Protein AF-A0A0F2NSB0-F1 (afdb_monomer)

pLDDT: mean 91.52, std 10.36, range [49.12, 98.5]

Sequence (156 aa):
MLDQSSDALQRWKGFDQAIDRWLDERHELIVLLSNFAASRDLSHRTPQLTDRLQAFISLLIDYISAGHFEFYQQLIEEGREYQDTGAVATGVRLLKIIDASTQQALEFESRYDQSAPLTDLAADLSELAETLASRFTAEDQMISILHDAHLARKTG

Mean predicted aligned error: 4.7 Å

Foldseek 3Di:
DVVVLVVVLVVLVVVVVVVVVLVVLVVVLVVLLVVLLPDPDQQDDDPVSLVSLVVSLVSLLVSLVCCVPPNLVVLLVLCVVVPVVVLNVLSVVLVV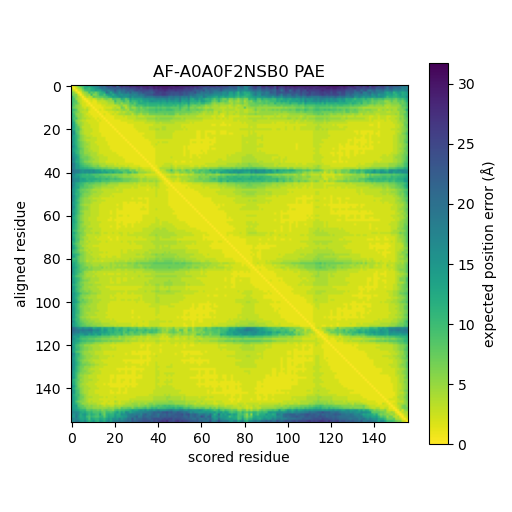LSVVLNVLSVVVSVQNDSPHGRNCVNVSSVVSVVSVVSNVVSVVSSCVSRPVVCVVVSVD

Radius of gyration: 18.47 Å; Cα contacts (8 Å, |Δi|>4): 96; chains: 1; bounding box: 50×22×49 Å

Solvent-accessible surface area (backbone atoms only — not comparable to full-atom values): 8561 Å² total; per-residue (Å²): 119,70,64,63,55,53,54,52,52,54,52,49,57,54,46,54,59,49,50,53,54,53,53,49,51,50,51,51,51,52,51,52,53,50,54,55,73,71,49,93,72,58,50,68,89,42,71,71,55,49,54,52,48,50,53,50,43,52,52,51,53,51,54,56,46,44,41,70,77,60,44,54,62,52,39,43,47,43,13,56,77,70,68,34,64,68,41,31,58,48,42,63,56,39,46,59,54,41,52,55,40,50,53,52,50,54,51,49,50,68,57,62,46,100,81,47,83,28,74,55,46,65,60,53,52,50,55,50,50,57,40,47,53,53,30,50,54,38,51,51,51,34,45,45,56,27,44,60,70,46,50,72,69,73,78,109

Nearest PDB structures (foldseek):
  6y07-assembly1_A  TM=6.161E-01  e=2.014E-01  synthetic construct
  3cax-assembly1_A-2  TM=6.367E-01  e=7.856E-01  Pyrococcus furiosus DSM 3638
  7fcs-assembly1_A  TM=4.244E-01  e=8.262E-01  Homo sapiens
  5l0d-assembly1_A  TM=4.962E-01  e=2.771E+00  Homo sapiens

Structure (mmCIF, N/CA/C/O backbone):
data_AF-A0A0F2NSB0-F1
#
_entry.id   AF-A0A0F2NSB0-F1
#
loop_
_atom_site.group_PDB
_atom_site.id
_atom_site.type_symbol
_atom_site.label_atom_id
_atom_site.label_alt_id
_atom_site.label_comp_id
_atom_site.label_asym_id
_atom_site.label_entity_id
_atom_site.label_seq_id
_atom_site.pdbx_PDB_ins_code
_atom_site.Cartn_x
_atom_site.Cartn_y
_atom_site.Cartn_z
_atom_site.occupancy
_atom_site.B_iso_or_equiv
_atom_site.auth_seq_id
_atom_site.auth_comp_id
_atom_site.auth_asym_id
_atom_site.auth_atom_id
_atom_site.pdbx_PDB_model_num
ATOM 1 N N . MET A 1 1 ? -29.720 8.634 23.211 1.00 49.44 1 MET A N 1
ATOM 2 C CA . MET A 1 1 ? -29.088 7.304 23.354 1.00 49.44 1 MET A CA 1
ATOM 3 C C . MET A 1 1 ? -29.416 6.372 22.186 1.00 49.44 1 MET A C 1
ATOM 5 O O . MET A 1 1 ? -28.536 5.621 21.812 1.00 49.44 1 MET A O 1
ATOM 9 N N . LEU A 1 2 ? -30.611 6.443 21.570 1.00 51.00 2 LEU A N 1
ATOM 10 C CA . LEU A 1 2 ? -30.911 5.693 20.333 1.00 51.00 2 LEU A CA 1
ATOM 11 C C . LEU A 1 2 ? -30.296 6.327 19.065 1.00 51.00 2 LEU A C 1
ATOM 13 O O . LEU A 1 2 ? -29.807 5.597 18.214 1.00 51.00 2 LEU A O 1
ATOM 17 N N . ASP A 1 3 ? -30.232 7.663 18.988 1.00 58.31 3 ASP A N 1
ATOM 18 C CA . ASP A 1 3 ? -29.631 8.390 17.846 1.00 58.31 3 ASP A CA 1
ATOM 19 C C . ASP A 1 3 ? -28.142 8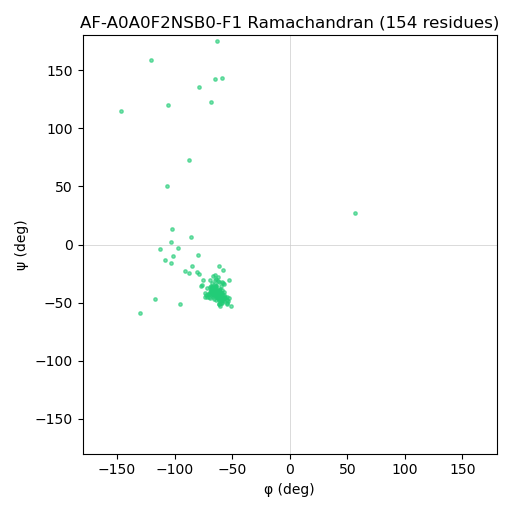.064 17.642 1.00 58.31 3 ASP A C 1
ATOM 21 O O . ASP A 1 3 ? -27.717 7.679 16.561 1.00 58.31 3 ASP A O 1
ATOM 25 N N . GLN A 1 4 ? -27.358 8.098 18.726 1.00 56.22 4 GLN A N 1
ATOM 26 C CA . GLN A 1 4 ? -25.907 7.879 18.674 1.00 56.22 4 GLN A CA 1
ATOM 27 C C . GLN A 1 4 ? -25.516 6.469 18.205 1.00 56.22 4 GLN A C 1
ATOM 29 O O . GLN A 1 4 ? -24.464 6.293 17.597 1.00 56.22 4 GLN A O 1
ATOM 34 N N . SER A 1 5 ? -26.358 5.464 18.472 1.00 62.84 5 SER A N 1
ATOM 35 C CA . SER A 1 5 ? -26.117 4.090 18.020 1.00 62.84 5 SER A CA 1
ATOM 36 C C . SER A 1 5 ? -26.420 3.919 16.529 1.00 62.84 5 SER A C 1
ATOM 38 O O . SER A 1 5 ? -25.710 3.177 15.857 1.00 62.84 5 SER A O 1
ATOM 40 N N . SER A 1 6 ? -27.426 4.627 16.003 1.00 68.81 6 SER A N 1
ATOM 41 C CA . SER A 1 6 ? -27.746 4.638 14.570 1.00 68.81 6 SER A CA 1
ATOM 42 C C . SER A 1 6 ? -26.677 5.378 13.760 1.00 68.81 6 SER A C 1
ATOM 44 O O . SER A 1 6 ? -26.244 4.886 12.718 1.00 68.81 6 SER A O 1
ATOM 46 N N . ASP A 1 7 ? -26.201 6.518 14.269 1.00 77.00 7 ASP A N 1
ATOM 47 C CA . ASP A 1 7 ? -25.165 7.326 13.617 1.00 77.00 7 ASP A CA 1
ATOM 48 C C . ASP A 1 7 ? -23.824 6.586 13.535 1.00 77.00 7 ASP A C 1
ATOM 50 O O . ASP A 1 7 ? -23.183 6.569 12.482 1.00 77.00 7 ASP A O 1
ATOM 54 N N . ALA A 1 8 ? -23.414 5.915 14.618 1.00 74.00 8 ALA A N 1
ATOM 55 C CA . ALA A 1 8 ? -22.192 5.111 14.636 1.00 74.00 8 ALA A CA 1
ATOM 56 C C . ALA A 1 8 ? -22.263 3.938 13.644 1.00 74.00 8 ALA A C 1
ATOM 58 O O . ALA A 1 8 ? -21.306 3.681 12.916 1.00 74.00 8 ALA A O 1
ATOM 59 N N . LEU A 1 9 ? -23.412 3.261 13.556 1.00 75.56 9 LEU A N 1
ATOM 60 C CA . LEU A 1 9 ? -23.607 2.140 12.636 1.00 75.56 9 LEU A CA 1
ATOM 61 C C . LEU A 1 9 ? -23.556 2.586 11.168 1.00 75.56 9 LEU A C 1
ATOM 63 O O . LEU A 1 9 ? -22.944 1.923 10.331 1.00 75.56 9 LEU A O 1
ATOM 67 N N . GLN A 1 10 ? -24.170 3.728 10.850 1.00 81.81 10 GLN A N 1
ATOM 68 C CA . GLN A 1 10 ? -24.130 4.296 9.506 1.00 81.81 10 GLN A CA 1
ATOM 69 C C . GLN A 1 10 ? -22.725 4.789 9.138 1.00 81.81 10 GLN A C 1
ATOM 71 O O . GLN A 1 10 ? -22.294 4.581 8.002 1.00 81.81 10 GLN A O 1
ATOM 76 N N . ARG A 1 11 ? -21.997 5.383 10.094 1.00 85.38 11 ARG A N 1
ATOM 77 C CA . ARG A 1 11 ? -20.591 5.769 9.922 1.00 85.38 11 ARG A CA 1
ATOM 78 C C . ARG A 1 11 ? -19.725 4.556 9.596 1.00 85.38 11 ARG A C 1
ATOM 80 O O . ARG A 1 11 ? -19.009 4.591 8.601 1.00 85.38 11 ARG A O 1
ATOM 87 N N . TRP A 1 12 ? -19.833 3.481 10.377 1.00 85.38 12 TRP A N 1
ATOM 88 C CA . TRP A 1 12 ? -19.044 2.271 10.149 1.00 85.38 12 TRP A CA 1
ATOM 89 C C . TRP A 1 12 ? -19.402 1.581 8.839 1.00 85.38 12 TRP A C 1
ATOM 91 O O . TRP A 1 12 ? -18.506 1.261 8.080 1.00 85.38 12 TRP A O 1
ATOM 101 N N . LYS A 1 13 ? -20.685 1.497 8.477 1.00 84.31 13 LYS A N 1
ATOM 102 C CA . LYS A 1 13 ? -21.085 0.974 7.162 1.00 84.31 13 LYS A CA 1
ATOM 103 C C . LYS A 1 13 ? -20.503 1.777 5.987 1.00 84.31 13 LYS A C 1
ATOM 105 O O . LYS A 1 13 ? -20.226 1.214 4.930 1.00 84.31 13 LYS A O 1
ATOM 110 N N . GLY A 1 14 ? -20.378 3.098 6.135 1.00 87.31 14 GLY A N 1
ATOM 111 C CA . GLY A 1 14 ? -19.701 3.943 5.148 1.00 87.31 14 GLY A CA 1
ATOM 112 C C . GLY A 1 14 ? -18.195 3.680 5.094 1.00 87.31 14 GLY A C 1
ATOM 113 O O . GLY A 1 14 ? -17.611 3.704 4.014 1.00 87.31 14 GLY A O 1
ATOM 114 N N . PHE A 1 15 ? -17.592 3.385 6.246 1.00 91.94 15 PHE A N 1
ATOM 115 C CA . PHE A 1 15 ? -16.186 3.020 6.359 1.00 91.94 15 PHE A CA 1
ATOM 116 C C . PHE A 1 15 ? -15.881 1.652 5.733 1.00 91.94 15 PHE A C 1
ATOM 118 O O . PHE A 1 15 ? -14.902 1.558 5.002 1.00 91.94 15 PHE A O 1
ATOM 125 N N . ASP A 1 16 ? -16.753 0.647 5.891 1.00 90.19 16 ASP A N 1
ATOM 126 C CA . ASP A 1 16 ? -16.626 -0.661 5.223 1.00 90.19 16 ASP A CA 1
ATOM 127 C C . ASP A 1 16 ? -16.483 -0.479 3.695 1.00 90.19 16 ASP A C 1
ATOM 129 O O . ASP A 1 16 ? -15.546 -0.971 3.074 1.00 90.19 16 ASP A O 1
ATOM 133 N N . GLN A 1 17 ? -17.358 0.336 3.090 1.00 91.81 17 GLN A N 1
ATOM 134 C CA . GLN A 1 17 ? -17.314 0.637 1.649 1.00 91.81 17 GLN A CA 1
ATOM 135 C C . GLN A 1 17 ? -16.071 1.438 1.235 1.00 91.81 17 GLN A C 1
ATOM 137 O O . GLN A 1 17 ? -15.662 1.409 0.072 1.00 91.81 17 GLN A O 1
ATOM 142 N N . ALA A 1 18 ? -15.501 2.228 2.146 1.00 94.94 18 ALA A N 1
ATOM 143 C CA . ALA A 1 18 ? -14.249 2.929 1.895 1.00 94.94 18 ALA A CA 1
ATOM 144 C C . ALA A 1 18 ? -13.063 1.952 1.924 1.00 94.94 18 ALA A C 1
ATOM 146 O O . ALA A 1 18 ? -12.224 2.023 1.029 1.00 94.94 18 ALA A O 1
ATOM 147 N N . ILE A 1 19 ? -13.041 1.009 2.875 1.00 95.56 19 ILE A N 1
ATOM 148 C CA . ILE A 1 19 ? -12.039 -0.063 2.938 1.00 95.56 19 ILE A CA 1
ATOM 149 C C . ILE A 1 19 ? -12.086 -0.907 1.665 1.00 95.56 19 ILE A C 1
ATOM 151 O O . ILE A 1 19 ? -11.038 -1.122 1.065 1.00 95.56 19 ILE A O 1
ATOM 155 N N . ASP A 1 20 ? -13.271 -1.322 1.208 1.00 95.94 20 ASP A N 1
ATOM 156 C CA . ASP A 1 20 ? -13.409 -2.120 -0.019 1.00 95.94 20 ASP A CA 1
ATOM 157 C C . ASP A 1 20 ? -12.747 -1.429 -1.224 1.00 95.94 20 ASP A C 1
ATOM 159 O O . ASP A 1 20 ? -11.935 -2.030 -1.925 1.00 95.94 20 ASP A O 1
ATOM 163 N N . ARG A 1 21 ? -13.013 -0.129 -1.418 1.00 95.69 21 ARG A N 1
ATOM 164 C CA . ARG A 1 21 ? -12.402 0.657 -2.506 1.00 95.69 21 ARG A CA 1
ATOM 165 C C . ARG A 1 21 ? -10.888 0.796 -2.359 1.00 95.69 21 ARG A C 1
ATOM 167 O O . ARG A 1 21 ? -10.171 0.753 -3.352 1.00 95.69 21 ARG A O 1
ATOM 174 N N . TRP A 1 22 ? -10.394 0.944 -1.136 1.00 97.88 22 TRP A N 1
ATOM 175 C CA . TRP A 1 22 ? -8.957 1.009 -0.877 1.00 97.88 22 TRP A CA 1
ATOM 176 C C . TRP A 1 22 ? -8.260 -0.332 -1.155 1.00 97.88 22 TRP A C 1
ATOM 178 O O . TRP A 1 22 ? -7.157 -0.370 -1.702 1.00 97.88 22 TRP A O 1
ATOM 188 N N . LEU A 1 23 ? -8.920 -1.454 -0.856 1.00 97.75 23 LEU A N 1
ATOM 189 C CA . LEU A 1 23 ? -8.432 -2.788 -1.211 1.00 97.75 23 LEU A CA 1
ATOM 190 C C . LEU A 1 23 ? -8.485 -3.046 -2.727 1.00 97.75 23 LEU A C 1
ATOM 192 O O . LEU A 1 23 ? -7.617 -3.754 -3.246 1.00 97.75 23 LEU A O 1
ATOM 196 N N . ASP A 1 24 ? -9.429 -2.442 -3.450 1.00 97.81 24 ASP A N 1
ATOM 197 C CA . ASP A 1 24 ? -9.440 -2.463 -4.918 1.00 97.81 24 ASP A CA 1
ATOM 198 C C . ASP A 1 24 ? -8.215 -1.734 -5.505 1.00 97.81 24 ASP A C 1
ATOM 200 O O . ASP A 1 24 ? -7.549 -2.275 -6.392 1.00 97.81 24 ASP A O 1
ATOM 204 N N . GLU A 1 25 ? -7.842 -0.563 -4.972 1.00 97.56 25 GLU A N 1
ATOM 205 C CA . GLU A 1 25 ? -6.611 0.149 -5.367 1.00 97.56 25 GLU A CA 1
ATOM 206 C C . GLU A 1 25 ? -5.351 -0.686 -5.084 1.00 97.56 25 GLU A C 1
ATOM 208 O O . GLU A 1 25 ? -4.447 -0.776 -5.923 1.00 97.56 25 GLU A O 1
ATOM 213 N N . ARG A 1 26 ? -5.303 -1.377 -3.934 1.00 98.44 26 ARG A N 1
ATOM 214 C CA . ARG A 1 26 ? -4.227 -2.335 -3.627 1.00 98.44 26 ARG A CA 1
ATOM 215 C C . ARG A 1 26 ? -4.131 -3.421 -4.692 1.00 98.44 26 ARG A C 1
ATOM 217 O O . ARG A 1 26 ? -3.034 -3.778 -5.129 1.00 98.44 26 ARG A O 1
ATOM 224 N N . HIS A 1 27 ? -5.265 -3.991 -5.083 1.00 98.25 27 HIS A N 1
ATOM 225 C CA . HIS A 1 27 ? -5.293 -5.038 -6.093 1.00 98.25 27 HIS A CA 1
ATOM 226 C C . HIS A 1 27 ? -4.772 -4.518 -7.439 1.00 98.25 27 HIS A C 1
ATOM 228 O O . HIS A 1 27 ? -3.961 -5.193 -8.077 1.00 98.25 27 HIS A O 1
ATOM 234 N N . GLU A 1 28 ? -5.146 -3.303 -7.836 1.00 98.12 28 GLU A N 1
ATOM 235 C CA . GLU A 1 28 ? -4.619 -2.671 -9.045 1.00 98.12 28 GLU A CA 1
ATOM 236 C C . GLU A 1 28 ? -3.092 -2.471 -8.976 1.00 98.12 28 GLU A C 1
ATOM 238 O O . GLU A 1 28 ? -2.386 -2.817 -9.931 1.00 98.12 28 GLU A O 1
ATOM 243 N N . LEU A 1 29 ? -2.544 -2.047 -7.828 1.00 98.00 29 LEU A N 1
ATOM 244 C CA . LEU A 1 29 ? -1.091 -1.974 -7.615 1.00 98.00 29 LEU A CA 1
ATOM 245 C C . LEU A 1 29 ? -0.395 -3.322 -7.808 1.00 98.00 29 LEU A C 1
ATOM 247 O O . LEU A 1 29 ? 0.632 -3.402 -8.488 1.00 98.00 29 LEU A O 1
ATOM 251 N N . ILE A 1 30 ? -0.953 -4.392 -7.240 1.00 98.25 30 ILE A N 1
ATOM 252 C CA . ILE A 1 30 ? -0.408 -5.751 -7.365 1.00 98.25 30 ILE A CA 1
ATOM 253 C C . ILE A 1 30 ? -0.408 -6.198 -8.832 1.00 98.25 30 ILE A C 1
ATOM 255 O O . ILE A 1 30 ? 0.569 -6.793 -9.304 1.00 98.25 30 ILE A O 1
ATOM 259 N N . VAL A 1 31 ? -1.473 -5.894 -9.577 1.00 97.88 31 VAL A N 1
ATOM 260 C CA . VAL A 1 31 ? -1.564 -6.194 -11.012 1.00 97.88 31 VAL A CA 1
ATOM 261 C C . VAL A 1 31 ? -0.489 -5.438 -11.794 1.00 97.88 31 VAL A C 1
ATOM 263 O O . VAL A 1 31 ? 0.199 -6.038 -12.625 1.00 97.88 31 VAL A O 1
ATOM 266 N N . LEU A 1 32 ? -0.286 -4.147 -11.524 1.00 97.06 32 LEU A N 1
ATOM 267 C CA . LEU A 1 32 ? 0.752 -3.352 -12.185 1.00 97.06 32 LEU A CA 1
ATOM 268 C C . LEU A 1 32 ? 2.162 -3.875 -11.881 1.00 97.06 32 LEU A C 1
ATOM 270 O O . LEU A 1 32 ? 2.941 -4.067 -12.818 1.00 97.06 32 LEU A O 1
ATOM 274 N N . LEU A 1 33 ? 2.469 -4.189 -10.619 1.00 96.88 33 LEU A N 1
ATOM 275 C CA . LEU A 1 33 ? 3.739 -4.811 -10.218 1.00 96.88 33 LEU A CA 1
ATOM 276 C C . LEU A 1 33 ? 3.973 -6.138 -10.946 1.00 96.88 33 LEU A C 1
ATOM 278 O O . LEU A 1 33 ? 5.044 -6.361 -11.512 1.00 96.88 33 LEU A O 1
ATOM 282 N N . SER A 1 34 ? 2.948 -6.987 -11.014 1.00 96.06 34 SER A N 1
ATOM 283 C CA . SER A 1 34 ? 3.008 -8.266 -11.730 1.00 96.06 34 SER A CA 1
ATOM 284 C C . SER A 1 34 ? 3.285 -8.068 -13.226 1.00 96.06 34 SER A C 1
ATOM 286 O O . SER A 1 34 ? 4.083 -8.791 -13.825 1.00 96.06 34 SER A O 1
ATOM 288 N N . ASN A 1 35 ? 2.685 -7.043 -13.834 1.00 95.69 35 ASN A N 1
ATOM 289 C CA . ASN A 1 35 ? 2.921 -6.692 -15.233 1.00 95.69 35 ASN A CA 1
ATOM 290 C C . ASN A 1 35 ? 4.345 -6.171 -15.484 1.00 95.69 35 ASN A C 1
ATOM 292 O O . ASN A 1 35 ? 4.894 -6.394 -16.569 1.00 95.69 35 ASN A O 1
ATOM 296 N N . PHE A 1 36 ? 4.956 -5.469 -14.526 1.00 96.12 36 PHE A N 1
ATOM 297 C CA . PHE A 1 36 ? 6.370 -5.101 -14.617 1.00 96.12 36 PHE A CA 1
ATOM 298 C C . PHE A 1 36 ? 7.278 -6.319 -14.469 1.00 96.12 36 PHE A C 1
ATOM 300 O O . PHE A 1 36 ? 8.159 -6.502 -15.304 1.00 96.12 36 PHE A O 1
ATOM 307 N N . ALA A 1 37 ? 7.018 -7.194 -13.497 1.00 93.50 37 ALA A N 1
ATOM 308 C CA . ALA A 1 37 ? 7.789 -8.422 -13.297 1.00 93.50 37 ALA A CA 1
ATOM 309 C C . ALA A 1 37 ? 7.763 -9.352 -14.528 1.00 93.50 37 ALA A C 1
ATOM 311 O O . ALA A 1 37 ? 8.743 -10.031 -14.823 1.00 93.50 37 ALA A O 1
ATOM 312 N N . ALA A 1 38 ? 6.661 -9.356 -15.285 1.00 93.69 38 ALA A N 1
ATOM 313 C CA . ALA A 1 38 ? 6.532 -10.113 -16.531 1.00 93.69 38 ALA A CA 1
ATOM 314 C C . ALA A 1 38 ? 7.198 -9.444 -17.755 1.00 93.69 38 ALA A C 1
ATOM 316 O O . ALA A 1 38 ? 7.276 -10.051 -18.830 1.00 93.69 38 ALA A O 1
ATOM 317 N N . SER A 1 39 ? 7.648 -8.192 -17.638 1.00 92.06 39 SER A N 1
ATOM 318 C CA . SER A 1 39 ? 8.240 -7.442 -18.749 1.00 92.06 39 SER A CA 1
ATOM 319 C C . SER A 1 39 ? 9.690 -7.871 -18.995 1.00 92.06 39 SER A C 1
ATOM 321 O O . SER A 1 39 ? 10.476 -8.031 -18.070 1.00 92.06 39 SER A O 1
ATOM 323 N N . ARG A 1 40 ? 10.060 -8.060 -20.269 1.00 81.44 40 ARG A N 1
ATOM 324 C CA . ARG A 1 40 ? 11.387 -8.585 -20.654 1.00 81.44 40 ARG A CA 1
ATOM 325 C C . ARG A 1 40 ? 12.514 -7.558 -20.599 1.00 81.44 40 ARG A C 1
ATOM 327 O O . ARG A 1 40 ? 13.670 -7.948 -20.489 1.00 81.44 40 ARG A O 1
ATOM 334 N N . ASP A 1 41 ? 12.178 -6.283 -20.739 1.00 87.00 41 ASP A N 1
ATOM 335 C CA . ASP A 1 41 ? 13.138 -5.189 -20.755 1.00 87.00 41 ASP A CA 1
ATOM 336 C C . ASP A 1 41 ? 12.508 -3.950 -20.120 1.00 87.00 41 ASP A C 1
ATOM 338 O O . ASP A 1 41 ? 11.521 -3.408 -20.622 1.00 87.00 41 ASP A O 1
ATOM 342 N N . LEU A 1 42 ? 13.073 -3.550 -18.985 1.00 92.12 42 LEU A N 1
ATOM 343 C CA . LEU A 1 42 ? 12.727 -2.334 -18.253 1.00 92.12 42 LEU A CA 1
ATOM 344 C C . LEU A 1 42 ? 13.873 -1.315 -18.273 1.00 92.12 42 LEU A C 1
ATOM 346 O O . LEU A 1 42 ? 13.717 -0.209 -17.773 1.00 92.12 42 LEU A O 1
ATOM 350 N N . SER A 1 43 ? 15.015 -1.682 -18.858 1.00 88.50 43 SER A N 1
ATOM 351 C CA . SER A 1 43 ? 16.252 -0.902 -18.813 1.00 88.50 43 SER A CA 1
ATOM 352 C C . SER A 1 43 ? 16.271 0.240 -19.830 1.00 88.50 43 SER A C 1
ATOM 354 O O . SER A 1 43 ? 16.955 1.250 -19.642 1.00 88.50 43 SER A O 1
ATOM 356 N N . HIS A 1 44 ? 15.476 0.109 -20.895 1.00 87.31 44 HIS A N 1
ATOM 357 C CA . HIS A 1 44 ? 15.375 1.086 -21.966 1.00 87.31 44 HIS A CA 1
ATOM 358 C C . HIS A 1 44 ? 14.068 1.877 -21.893 1.00 87.31 44 HIS A C 1
ATOM 360 O O . HIS A 1 44 ? 12.966 1.338 -22.008 1.00 87.31 44 HIS A O 1
ATOM 366 N N . ARG A 1 45 ? 14.197 3.200 -21.756 1.00 87.81 45 ARG A N 1
ATOM 367 C CA . ARG A 1 45 ? 13.050 4.105 -21.704 1.00 87.81 45 ARG A CA 1
ATOM 368 C C . ARG A 1 45 ? 12.338 4.156 -23.055 1.00 87.81 45 ARG A C 1
ATOM 370 O O . ARG A 1 45 ? 12.913 4.537 -24.071 1.00 87.81 45 ARG A O 1
ATOM 377 N N . THR A 1 46 ? 11.052 3.829 -23.032 1.00 91.38 46 THR A N 1
ATOM 378 C CA . THR A 1 46 ? 10.103 4.056 -24.127 1.00 91.38 46 THR A CA 1
ATOM 379 C C . THR A 1 46 ? 8.969 4.951 -23.622 1.00 91.38 46 THR A C 1
ATOM 381 O O . THR A 1 46 ? 8.755 5.012 -22.404 1.00 91.38 46 THR A O 1
ATOM 384 N N . PRO A 1 47 ? 8.225 5.643 -24.504 1.00 90.75 47 PRO A N 1
ATOM 385 C CA . PRO A 1 47 ? 7.034 6.384 -24.092 1.00 90.75 47 PRO A CA 1
ATOM 386 C C . PRO A 1 47 ? 6.042 5.492 -23.335 1.00 90.75 47 PRO A C 1
ATOM 388 O O . PRO A 1 47 ? 5.629 5.833 -22.236 1.00 90.75 47 PRO A O 1
ATOM 391 N N . GLN A 1 48 ? 5.783 4.277 -23.835 1.00 92.06 48 GLN A N 1
ATOM 392 C CA . GLN A 1 48 ? 4.854 3.339 -23.199 1.00 92.06 48 GLN A CA 1
ATOM 393 C C . GLN A 1 48 ? 5.314 2.895 -21.805 1.00 92.06 48 GLN A C 1
ATOM 395 O O . GLN A 1 48 ? 4.493 2.766 -20.900 1.00 92.06 48 GLN A O 1
ATOM 400 N N . LEU A 1 49 ? 6.614 2.632 -21.621 1.00 93.06 49 LEU A N 1
ATOM 401 C CA . LEU A 1 49 ? 7.154 2.278 -20.307 1.00 93.06 49 LEU A CA 1
ATOM 402 C C . LEU A 1 49 ? 7.101 3.470 -19.347 1.00 93.06 49 LEU A C 1
ATOM 404 O O . LEU A 1 49 ? 6.770 3.288 -18.181 1.00 93.06 49 LEU A O 1
ATOM 408 N N . THR A 1 50 ? 7.387 4.675 -19.845 1.00 92.62 50 THR A N 1
ATOM 409 C CA . THR A 1 50 ? 7.306 5.907 -19.051 1.00 92.62 50 THR A CA 1
ATOM 410 C C . THR A 1 50 ? 5.884 6.129 -18.556 1.00 92.62 50 THR A C 1
ATOM 412 O O . THR A 1 50 ? 5.692 6.264 -17.354 1.00 92.62 50 THR A O 1
ATOM 415 N N . ASP A 1 51 ? 4.890 6.072 -19.442 1.00 93.12 51 ASP A N 1
ATOM 416 C CA . ASP A 1 51 ? 3.485 6.281 -19.081 1.00 93.12 51 ASP A CA 1
ATOM 417 C C . ASP A 1 51 ? 3.006 5.243 -18.058 1.00 93.12 51 ASP A C 1
ATOM 419 O O . ASP A 1 51 ? 2.380 5.590 -17.059 1.00 93.12 51 ASP A O 1
ATOM 423 N N . ARG A 1 52 ? 3.359 3.965 -18.258 1.00 94.75 52 ARG A N 1
ATOM 424 C CA . ARG A 1 52 ? 3.030 2.889 -17.309 1.00 94.75 52 ARG A CA 1
ATOM 425 C C . ARG A 1 52 ? 3.688 3.091 -15.948 1.00 94.75 52 ARG A C 1
ATOM 427 O O . ARG A 1 52 ? 3.046 2.844 -14.932 1.00 94.75 52 ARG A O 1
ATOM 434 N N . LEU A 1 53 ? 4.956 3.501 -15.924 1.00 96.44 53 LEU A N 1
ATOM 435 C CA . LEU A 1 53 ? 5.691 3.748 -14.686 1.00 96.44 53 LEU A CA 1
ATOM 436 C C . LEU A 1 53 ? 5.104 4.935 -13.923 1.00 96.44 53 LEU A C 1
ATOM 438 O O . LEU A 1 53 ? 4.905 4.829 -12.720 1.00 96.44 53 LEU A O 1
ATOM 442 N N . GLN A 1 54 ? 4.769 6.027 -14.612 1.00 95.69 54 GLN A N 1
ATOM 443 C CA . GLN A 1 54 ? 4.142 7.186 -13.974 1.00 95.69 54 GLN A CA 1
ATOM 444 C C . GLN A 1 54 ? 2.746 6.851 -13.441 1.00 95.69 54 GLN A C 1
ATOM 446 O O . GLN A 1 54 ? 2.446 7.202 -12.308 1.00 95.69 54 GLN A O 1
ATOM 451 N N . ALA A 1 55 ? 1.929 6.107 -14.194 1.00 96.19 55 ALA A N 1
ATOM 452 C CA . ALA A 1 55 ? 0.623 5.652 -13.712 1.00 96.19 55 ALA A CA 1
ATOM 453 C C . ALA A 1 55 ? 0.741 4.780 -12.450 1.00 96.19 55 ALA A C 1
ATOM 455 O O . ALA A 1 55 ? -0.018 4.959 -11.502 1.00 96.19 55 ALA A O 1
ATOM 456 N N . PHE A 1 56 ? 1.724 3.875 -12.417 1.00 97.94 56 PHE A N 1
ATOM 457 C CA . PHE A 1 56 ? 2.016 3.072 -11.231 1.00 97.94 56 PHE A CA 1
ATOM 458 C C . PHE A 1 56 ? 2.449 3.926 -10.036 1.00 97.94 56 PHE A C 1
ATOM 460 O O . PHE A 1 56 ? 1.935 3.724 -8.942 1.00 97.94 56 PHE A O 1
ATOM 467 N N . ILE A 1 57 ? 3.360 4.882 -10.239 1.00 97.75 57 ILE A N 1
ATOM 468 C CA . ILE A 1 57 ? 3.825 5.781 -9.176 1.00 97.75 57 ILE A CA 1
ATOM 469 C C . ILE A 1 57 ? 2.662 6.616 -8.634 1.00 97.75 57 ILE A C 1
ATOM 471 O O . ILE A 1 57 ? 2.499 6.693 -7.423 1.00 97.75 57 ILE A O 1
ATOM 475 N N . SER A 1 58 ? 1.817 7.185 -9.498 1.00 97.56 58 SER A N 1
ATOM 476 C CA . SER A 1 58 ? 0.641 7.944 -9.057 1.00 97.56 58 SER A CA 1
ATOM 477 C C . SER A 1 58 ? -0.295 7.091 -8.203 1.00 97.56 58 SER A C 1
ATOM 479 O O . SER A 1 58 ? -0.594 7.474 -7.076 1.00 97.56 58 SER A O 1
ATOM 481 N N . LEU A 1 59 ? -0.662 5.895 -8.677 1.00 98.38 59 LEU A N 1
ATOM 482 C CA . LEU A 1 59 ? -1.514 4.984 -7.909 1.00 98.38 59 LEU A CA 1
ATOM 483 C C . LEU A 1 59 ? -0.866 4.570 -6.579 1.00 98.38 59 LEU A C 1
ATOM 485 O O . LEU A 1 59 ? -1.548 4.456 -5.566 1.00 98.38 59 LEU A O 1
ATOM 489 N N . LEU A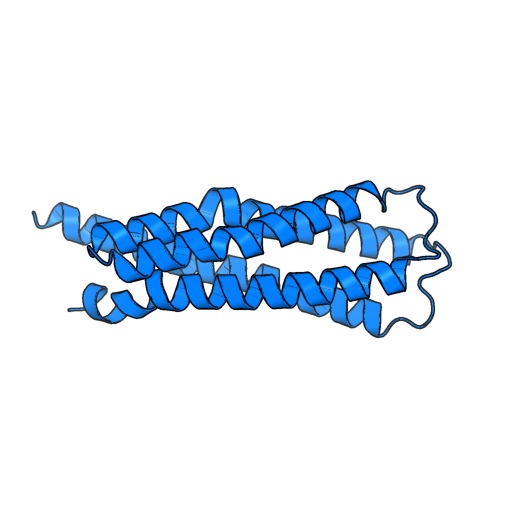 1 60 ? 0.452 4.353 -6.564 1.00 98.50 60 LEU A N 1
ATOM 490 C CA . LEU A 1 60 ? 1.190 3.992 -5.355 1.00 98.50 60 LEU A CA 1
ATOM 491 C C . LEU A 1 60 ? 1.086 5.102 -4.311 1.00 98.50 60 LEU A C 1
ATOM 493 O O . LEU A 1 60 ? 0.801 4.829 -3.147 1.00 98.50 60 LEU A O 1
ATOM 497 N N . ILE A 1 61 ? 1.308 6.347 -4.721 1.00 98.06 61 ILE A N 1
ATOM 498 C CA . ILE A 1 61 ? 1.246 7.499 -3.825 1.00 98.06 61 ILE A CA 1
ATOM 499 C C . ILE A 1 61 ? -0.182 7.736 -3.335 1.00 98.06 61 ILE A C 1
ATOM 501 O O . ILE A 1 61 ? -0.362 7.965 -2.136 1.00 98.06 61 ILE A O 1
ATOM 505 N N . ASP A 1 62 ? -1.183 7.609 -4.205 1.00 98.06 62 ASP A N 1
ATOM 506 C CA . ASP A 1 62 ? -2.596 7.733 -3.835 1.00 98.06 62 ASP A CA 1
ATOM 507 C C . ASP A 1 62 ? -2.981 6.676 -2.789 1.00 98.06 62 ASP A C 1
ATOM 509 O O . ASP A 1 62 ? -3.406 7.021 -1.681 1.00 98.06 62 ASP A O 1
ATOM 513 N N . TYR A 1 63 ? -2.700 5.401 -3.074 1.00 98.44 63 TYR A N 1
ATOM 514 C CA . TYR A 1 63 ? -2.964 4.277 -2.176 1.00 98.44 63 TYR A CA 1
ATOM 515 C C . TYR A 1 63 ? -2.307 4.452 -0.802 1.00 98.44 63 TYR A C 1
ATOM 517 O O . TYR A 1 63 ? -2.918 4.222 0.251 1.00 98.44 63 TYR A O 1
ATOM 525 N N . ILE A 1 64 ? -1.029 4.850 -0.794 1.00 97.88 64 ILE A N 1
ATOM 526 C CA . ILE A 1 64 ? -0.266 4.996 0.442 1.00 97.88 64 ILE A CA 1
ATOM 527 C C . ILE A 1 64 ? -0.783 6.167 1.273 1.00 97.88 64 ILE A C 1
ATOM 529 O O . ILE A 1 64 ? -0.884 6.042 2.500 1.00 97.88 64 ILE A O 1
ATOM 533 N N . SER A 1 65 ? -1.109 7.274 0.608 1.00 97.12 65 SER A N 1
ATOM 534 C CA . SER A 1 65 ? -1.641 8.484 1.230 1.00 97.12 65 SER A CA 1
ATOM 535 C C . SER A 1 65 ? -3.013 8.230 1.844 1.00 97.12 65 SER A C 1
ATOM 537 O O . SER A 1 65 ? -3.245 8.632 2.986 1.00 97.12 65 SER A O 1
ATOM 539 N N . ALA A 1 66 ? -3.890 7.505 1.143 1.00 97.25 66 ALA A N 1
ATOM 540 C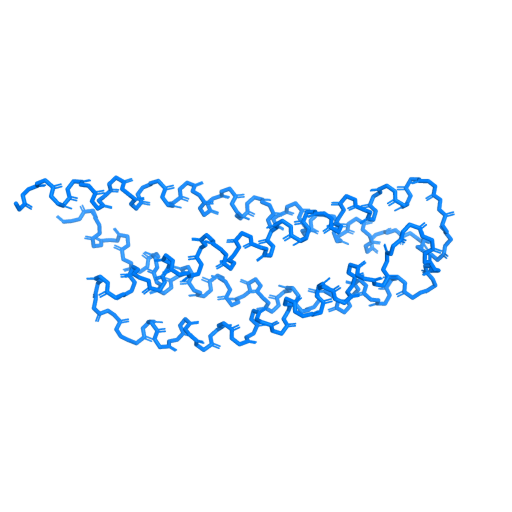 CA . ALA A 1 66 ? -5.210 7.137 1.645 1.00 97.25 66 ALA A CA 1
ATOM 541 C C . ALA A 1 66 ? -5.110 6.372 2.975 1.00 97.25 66 ALA A C 1
ATOM 543 O O . ALA A 1 66 ? -5.791 6.711 3.945 1.00 97.25 66 ALA A O 1
ATOM 544 N N . GLY A 1 67 ? -4.171 5.424 3.086 1.00 96.56 67 GLY A N 1
ATOM 545 C CA . GLY A 1 67 ? -3.892 4.723 4.344 1.00 96.56 67 GLY A CA 1
ATOM 546 C C . GLY A 1 67 ? -3.663 5.678 5.525 1.00 96.56 67 GLY A C 1
ATOM 547 O O . GLY A 1 67 ? -4.336 5.580 6.554 1.00 96.56 67 GLY A O 1
ATOM 548 N N . HIS A 1 68 ? -2.747 6.639 5.361 1.00 95.25 68 HIS A N 1
ATOM 549 C CA . HIS A 1 68 ? -2.348 7.581 6.418 1.00 95.25 68 HIS A CA 1
ATOM 550 C C . HIS A 1 68 ? -3.411 8.616 6.765 1.00 95.25 68 HIS A C 1
ATOM 552 O O . HIS A 1 68 ? -3.614 8.915 7.944 1.00 95.25 68 HIS A O 1
ATOM 558 N N . PHE A 1 69 ? -4.068 9.180 5.754 1.00 94.06 69 PHE A N 1
ATOM 559 C CA . PHE A 1 69 ? -4.978 10.307 5.943 1.00 94.06 69 PHE A CA 1
ATOM 560 C C . PHE A 1 69 ? -6.428 9.889 6.183 1.00 94.06 69 PHE A C 1
ATOM 562 O O . PHE A 1 69 ? -7.172 10.654 6.797 1.00 94.06 69 PHE A O 1
ATOM 569 N N . GLU A 1 70 ? -6.827 8.692 5.753 1.00 93.94 70 GLU A N 1
ATOM 570 C CA . GLU A 1 70 ? -8.219 8.243 5.815 1.00 93.94 70 GLU A CA 1
ATOM 571 C C . GLU A 1 70 ? -8.413 7.021 6.720 1.00 93.94 70 GLU A C 1
ATOM 573 O O . GLU A 1 70 ? -9.309 7.039 7.568 1.00 93.94 70 GLU A O 1
ATOM 578 N N . PHE A 1 71 ? -7.577 5.984 6.605 1.00 96.31 71 PHE A N 1
ATOM 579 C CA . PHE A 1 71 ? -7.895 4.670 7.182 1.00 96.31 71 PHE A CA 1
ATOM 580 C C . PHE A 1 71 ? -7.300 4.410 8.566 1.00 96.31 71 PHE A C 1
ATOM 582 O O . PHE A 1 71 ? -8.029 4.023 9.482 1.00 96.31 71 PHE A O 1
ATOM 589 N N . TYR A 1 72 ? -5.996 4.616 8.775 1.00 97.06 72 TYR A N 1
ATOM 590 C CA . TYR A 1 72 ? -5.340 4.134 10.000 1.00 97.06 72 TYR A CA 1
ATOM 591 C C . TYR A 1 72 ? -5.866 4.785 11.277 1.00 97.06 72 TYR A C 1
ATOM 593 O O . TYR A 1 72 ? -6.040 4.102 12.288 1.00 97.06 72 TYR A O 1
ATOM 601 N N . GLN A 1 73 ? -6.138 6.092 11.245 1.00 94.00 73 GLN A N 1
ATOM 602 C CA . GLN A 1 73 ? -6.720 6.786 12.397 1.00 94.00 73 GLN A CA 1
ATOM 603 C C . GLN A 1 73 ? -8.130 6.281 12.699 1.00 94.00 73 GLN A C 1
ATOM 605 O O . GLN A 1 73 ? -8.447 6.066 13.865 1.00 94.00 73 GLN A O 1
ATOM 610 N N . GLN A 1 74 ? -8.950 6.037 11.674 1.00 94.56 74 GL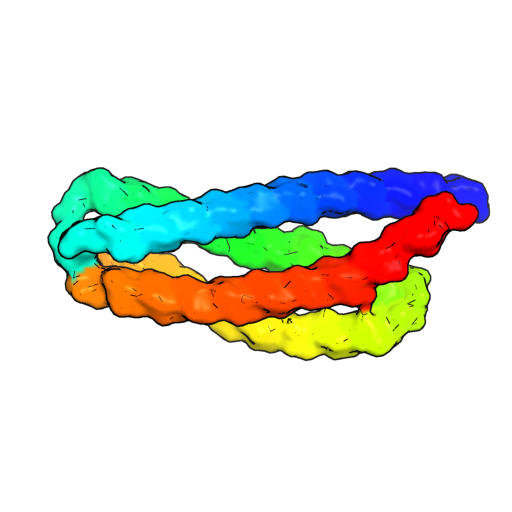N A N 1
ATOM 611 C CA . GLN A 1 74 ? -10.306 5.521 11.861 1.00 94.56 74 GLN A CA 1
ATOM 612 C C . GLN A 1 74 ? -10.305 4.097 12.421 1.00 94.56 74 GLN A C 1
ATOM 614 O O . GLN A 1 74 ? -11.038 3.833 13.368 1.00 94.56 74 GLN A O 1
ATOM 619 N N . LEU A 1 75 ? -9.425 3.216 11.930 1.00 95.75 75 LEU A N 1
ATOM 620 C CA . LEU A 1 75 ? -9.237 1.870 12.489 1.00 95.75 75 LEU A CA 1
ATOM 621 C C . LEU A 1 75 ? -8.828 1.930 13.968 1.00 95.75 75 LEU A C 1
ATOM 623 O O . LEU A 1 75 ? -9.378 1.231 14.815 1.00 95.75 75 LEU A O 1
ATOM 627 N N . ILE A 1 76 ? -7.864 2.787 14.312 1.00 95.25 76 ILE A N 1
ATOM 628 C CA . ILE A 1 76 ? -7.419 2.945 15.703 1.00 95.25 76 ILE A CA 1
ATOM 629 C C . ILE A 1 76 ? -8.546 3.495 16.584 1.00 95.25 76 ILE A C 1
ATOM 631 O O . ILE A 1 76 ? -8.688 3.058 17.729 1.00 95.25 76 ILE A O 1
ATOM 635 N N . GLU A 1 77 ? -9.329 4.444 16.075 1.00 93.00 77 GLU A N 1
ATOM 636 C CA . GLU A 1 77 ? -10.455 5.016 16.808 1.00 93.00 77 GLU A CA 1
ATOM 637 C C . GLU A 1 77 ? -11.577 3.994 17.009 1.00 93.00 77 GLU A C 1
ATOM 639 O O . GLU A 1 77 ? -12.125 3.927 18.105 1.00 93.00 77 GLU A O 1
ATOM 644 N N . GLU A 1 78 ? -11.836 3.114 16.036 1.00 92.06 78 GLU A N 1
ATOM 645 C CA . GLU A 1 78 ? -12.753 1.982 16.211 1.00 92.06 78 GLU A CA 1
ATOM 646 C C . GLU A 1 78 ? -12.357 1.125 17.411 1.00 92.06 78 GLU A C 1
ATOM 648 O O . GLU A 1 78 ? -13.144 0.917 18.337 1.00 92.06 78 GLU A O 1
ATOM 653 N N . GLY A 1 79 ? -11.087 0.718 17.463 1.00 92.50 79 GLY A N 1
ATOM 654 C CA . GLY A 1 79 ? -10.566 -0.048 18.589 1.00 92.50 79 GLY A CA 1
ATOM 655 C C . GLY A 1 79 ? -10.731 0.665 19.933 1.00 92.50 79 GLY A C 1
ATOM 656 O O . GLY A 1 79 ? -10.976 0.010 20.949 1.00 92.50 79 GLY A O 1
ATOM 657 N N . ARG A 1 80 ? -10.646 2.000 19.966 1.00 92.50 80 ARG A N 1
ATOM 658 C CA . ARG A 1 80 ? -10.877 2.791 21.186 1.00 92.50 80 ARG A CA 1
ATOM 659 C C . ARG A 1 80 ? -12.350 2.843 21.573 1.00 92.50 80 ARG A C 1
ATOM 661 O O . ARG A 1 80 ? -12.645 2.661 22.754 1.00 92.50 80 ARG A O 1
ATOM 668 N N . GLU A 1 81 ? -13.254 3.042 20.615 1.00 90.69 81 GLU A N 1
ATOM 669 C CA . GLU A 1 81 ? -14.705 3.039 20.846 1.00 90.69 81 GLU A CA 1
ATOM 670 C C . GLU A 1 81 ? -15.172 1.701 21.440 1.00 90.69 81 GLU A C 1
ATOM 672 O O . 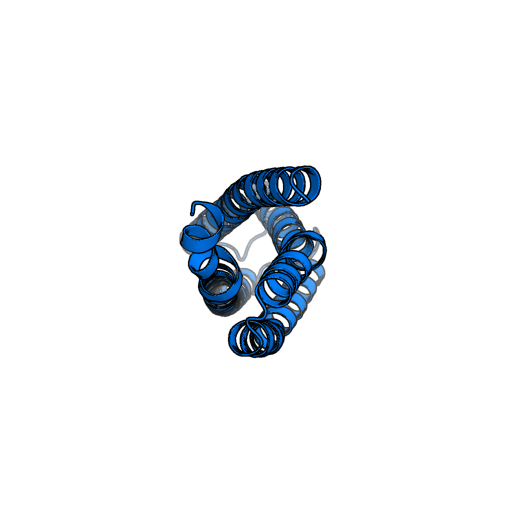GLU A 1 81 ? -15.972 1.683 22.377 1.00 90.69 81 GLU A O 1
ATOM 677 N N . TYR A 1 82 ? -14.599 0.585 20.980 1.00 89.19 82 TYR A N 1
ATOM 678 C CA . TYR A 1 82 ? -14.868 -0.757 21.511 1.00 89.19 82 TYR A CA 1
ATOM 679 C C . TYR A 1 82 ? -14.020 -1.145 22.733 1.00 89.19 82 TYR A C 1
ATOM 681 O O . TYR A 1 82 ? -14.102 -2.286 23.198 1.00 89.19 82 TYR A O 1
ATOM 689 N N . GLN A 1 83 ? -13.230 -0.212 23.278 1.00 91.56 83 GLN A N 1
ATOM 690 C CA . GLN A 1 83 ? -12.360 -0.403 24.446 1.00 91.56 83 GLN A CA 1
ATOM 691 C C . GLN A 1 83 ? -11.342 -1.555 24.293 1.00 91.56 83 GLN A C 1
ATOM 693 O O . GLN A 1 83 ? -10.879 -2.129 25.283 1.00 91.56 83 GLN A O 1
ATOM 698 N N . ASP A 1 84 ? -10.945 -1.875 23.059 1.00 91.75 84 ASP A N 1
ATOM 699 C CA . ASP A 1 84 ? -9.985 -2.929 22.727 1.00 91.75 84 ASP A CA 1
ATOM 700 C C . ASP A 1 84 ? -8.543 -2.400 22.751 1.00 91.75 84 ASP A C 1
ATOM 702 O O . ASP A 1 84 ? -7.874 -2.182 21.737 1.00 91.75 84 ASP A O 1
ATOM 706 N N . THR A 1 85 ? -8.045 -2.160 23.962 1.00 93.00 85 THR A N 1
ATOM 707 C CA . THR A 1 85 ? -6.710 -1.578 24.172 1.00 93.00 85 THR A CA 1
ATOM 708 C C . THR A 1 85 ? -5.577 -2.455 23.624 1.00 93.00 85 THR A C 1
ATOM 710 O O . THR A 1 85 ? -4.535 -1.930 23.224 1.00 93.00 85 THR A O 1
ATOM 713 N N . GLY A 1 86 ? -5.777 -3.777 23.558 1.00 95.00 86 GLY A N 1
ATOM 714 C CA . GLY A 1 86 ? -4.818 -4.729 22.996 1.00 95.00 86 GLY A CA 1
ATOM 715 C C . GLY A 1 86 ? -4.713 -4.632 21.473 1.00 95.00 86 GLY A C 1
ATOM 716 O O . GLY A 1 86 ? -3.597 -4.579 20.937 1.00 95.00 86 GLY A O 1
ATOM 717 N N . ALA A 1 87 ? -5.854 -4.550 20.782 1.00 94.81 87 ALA A N 1
ATOM 718 C CA . ALA A 1 87 ? -5.901 -4.319 19.341 1.00 94.81 87 ALA A CA 1
ATOM 719 C C . ALA A 1 87 ? -5.296 -2.956 18.981 1.00 94.81 87 ALA A C 1
ATOM 721 O O . ALA A 1 87 ? -4.406 -2.892 18.133 1.00 94.81 87 ALA A O 1
ATOM 722 N N . VAL A 1 88 ? -5.662 -1.889 19.704 1.00 96.75 88 VAL A N 1
ATOM 723 C CA . VAL A 1 88 ? -5.111 -0.534 19.503 1.00 96.75 88 VAL A CA 1
ATOM 724 C C . VAL A 1 88 ? -3.591 -0.518 19.651 1.00 96.75 88 VAL A C 1
ATOM 726 O O . VAL A 1 88 ? -2.883 -0.016 18.777 1.00 96.75 88 VAL A O 1
ATOM 729 N N . ALA A 1 89 ? -3.057 -1.109 20.724 1.00 96.81 89 ALA A N 1
ATOM 730 C CA . ALA A 1 89 ? -1.612 -1.175 20.931 1.00 96.81 89 ALA A CA 1
ATOM 731 C C . ALA A 1 89 ? -0.901 -1.955 19.815 1.00 96.81 89 ALA A C 1
ATOM 733 O O . ALA A 1 89 ? 0.248 -1.655 19.487 1.00 96.81 89 ALA A O 1
ATOM 734 N N . THR A 1 90 ? -1.558 -2.965 19.245 1.00 96.69 90 THR A N 1
ATOM 735 C CA . THR A 1 90 ? -1.026 -3.746 18.124 1.00 96.69 90 THR A CA 1
ATOM 736 C C . THR A 1 90 ? -1.064 -2.953 16.822 1.00 96.69 90 THR A C 1
ATOM 738 O O . THR A 1 90 ? -0.029 -2.872 16.165 1.00 96.69 90 THR A O 1
ATOM 741 N N . GLY A 1 91 ? -2.169 -2.272 16.509 1.00 96.00 91 GLY A N 1
ATOM 742 C CA . GLY A 1 91 ? -2.273 -1.375 15.353 1.00 96.00 91 GLY A CA 1
ATOM 743 C C . GLY A 1 91 ? -1.205 -0.280 15.358 1.00 96.00 91 GLY A C 1
ATOM 744 O O . GLY A 1 91 ? -0.498 -0.093 14.374 1.00 96.00 91 GLY A O 1
ATOM 745 N N . VAL A 1 92 ? -0.971 0.359 16.509 1.00 96.12 92 VAL A N 1
ATOM 746 C CA . VAL A 1 92 ? 0.095 1.371 16.651 1.00 96.12 92 VAL A CA 1
ATOM 747 C C . VAL A 1 92 ? 1.494 0.789 16.406 1.00 96.12 92 VAL A C 1
ATOM 749 O O . VAL A 1 92 ? 2.374 1.488 15.910 1.00 96.12 92 VAL A O 1
ATOM 752 N N . ARG A 1 93 ? 1.742 -0.489 16.728 1.00 96.69 93 ARG A N 1
ATOM 753 C CA . ARG A 1 93 ? 3.025 -1.134 16.391 1.00 96.69 93 ARG A CA 1
ATOM 754 C C . ARG A 1 93 ? 3.150 -1.414 14.895 1.00 96.69 93 ARG A C 1
ATOM 756 O O . ARG A 1 93 ? 4.250 -1.264 14.370 1.00 96.69 93 ARG A O 1
ATOM 763 N N . LEU A 1 94 ? 2.058 -1.803 14.237 1.00 97.50 94 LEU A N 1
ATOM 764 C CA . LEU A 1 94 ? 2.023 -2.087 12.799 1.00 97.50 94 LEU A CA 1
ATOM 765 C C . LEU A 1 94 ? 2.298 -0.836 11.956 1.00 97.50 94 LEU A C 1
ATOM 767 O O . LEU A 1 94 ? 2.964 -0.950 10.928 1.00 97.50 94 LEU A O 1
ATOM 771 N N . LEU A 1 95 ? 1.931 0.356 12.446 1.00 96.56 95 LEU A N 1
ATOM 772 C CA . LEU A 1 95 ? 2.293 1.627 11.805 1.00 96.56 95 LEU A CA 1
ATOM 773 C C . LEU A 1 95 ? 3.796 1.765 11.539 1.00 96.56 95 LEU A C 1
ATOM 775 O O . LEU A 1 95 ? 4.175 2.322 10.523 1.00 96.56 95 LEU A O 1
ATOM 779 N N . LYS A 1 96 ? 4.671 1.172 12.362 1.00 94.69 96 LYS A N 1
ATOM 780 C CA . LYS A 1 96 ? 6.123 1.217 12.109 1.00 94.69 96 LYS A CA 1
ATOM 781 C C . LYS A 1 96 ? 6.533 0.510 10.814 1.00 94.69 96 LYS A C 1
ATOM 783 O O . LYS A 1 96 ? 7.469 0.947 10.154 1.00 94.69 96 LYS A O 1
ATOM 788 N N . ILE A 1 97 ? 5.861 -0.593 10.475 1.00 93.69 97 ILE A N 1
ATOM 789 C CA . ILE A 1 97 ? 6.090 -1.327 9.219 1.00 93.69 97 ILE A CA 1
ATOM 790 C C . ILE A 1 97 ? 5.581 -0.477 8.050 1.00 93.69 97 ILE A C 1
ATOM 792 O O . ILE A 1 97 ? 6.257 -0.330 7.033 1.00 93.69 97 ILE A O 1
ATOM 796 N N . ILE A 1 98 ? 4.411 0.135 8.230 1.00 97.12 98 ILE A N 1
ATOM 797 C CA . ILE A 1 98 ? 3.783 1.006 7.237 1.00 97.12 98 ILE A CA 1
ATOM 798 C C . ILE A 1 98 ? 4.641 2.251 6.965 1.00 97.12 98 ILE A C 1
ATOM 800 O O . ILE A 1 98 ? 4.857 2.593 5.802 1.00 97.12 98 ILE A O 1
ATOM 804 N N . ASP A 1 99 ? 5.182 2.898 7.995 1.00 96.31 99 ASP A N 1
ATOM 805 C CA . ASP A 1 99 ? 6.028 4.089 7.869 1.00 96.31 99 ASP A CA 1
ATOM 806 C C . ASP A 1 99 ? 7.303 3.784 7.074 1.00 96.31 99 ASP A C 1
ATOM 808 O O . ASP A 1 99 ? 7.662 4.534 6.167 1.00 96.31 99 ASP A O 1
ATOM 812 N N . ALA A 1 100 ? 7.944 2.640 7.342 1.00 94.56 100 ALA A N 1
ATOM 813 C CA . ALA A 1 100 ? 9.111 2.197 6.581 1.00 94.56 100 ALA A CA 1
ATOM 814 C C . ALA A 1 100 ? 8.777 1.988 5.093 1.00 94.56 100 ALA A C 1
ATOM 816 O O . ALA A 1 100 ? 9.504 2.468 4.225 1.00 94.56 100 ALA A O 1
ATOM 817 N N . SER A 1 101 ? 7.643 1.343 4.791 1.00 96.56 101 SER A N 1
ATOM 818 C CA . SER A 1 101 ? 7.190 1.169 3.402 1.00 96.56 101 SER A CA 1
ATOM 819 C C . SER A 1 101 ? 6.850 2.488 2.708 1.00 96.56 101 SER A C 1
ATOM 821 O O . SER A 1 101 ? 7.079 2.646 1.514 1.00 96.56 101 SER A O 1
ATOM 823 N N . THR A 1 102 ? 6.326 3.452 3.467 1.00 98.12 102 THR A N 1
ATOM 824 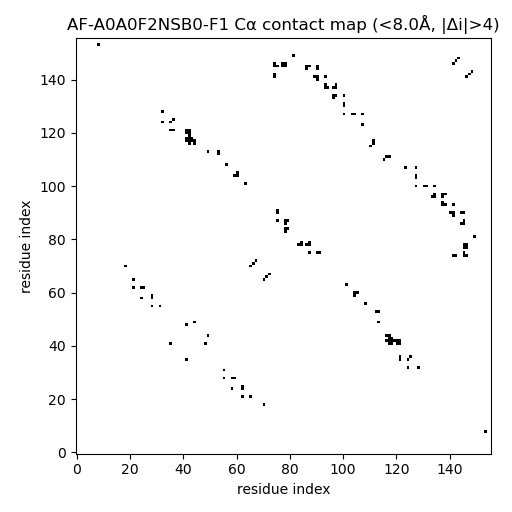C CA . THR A 1 102 ? 5.968 4.779 2.960 1.00 98.12 102 THR A CA 1
ATOM 825 C C . THR A 1 102 ? 7.221 5.536 2.550 1.00 98.12 102 THR A C 1
ATOM 827 O O . THR A 1 102 ? 7.268 6.090 1.458 1.00 98.12 102 THR A O 1
ATOM 830 N N . GLN A 1 103 ? 8.262 5.496 3.383 1.00 97.56 103 GLN A N 1
ATOM 831 C CA . GLN A 1 103 ? 9.536 6.129 3.067 1.00 97.56 103 GLN A CA 1
ATOM 832 C C . GLN A 1 103 ? 10.147 5.564 1.777 1.00 97.56 103 GLN A C 1
ATOM 834 O O . GLN A 1 103 ? 10.529 6.333 0.899 1.00 97.56 103 GLN A O 1
ATOM 839 N N . GLN A 1 104 ? 10.171 4.237 1.622 1.00 97.50 104 GLN A N 1
ATOM 840 C CA . GLN A 1 104 ? 10.709 3.611 0.412 1.00 97.50 104 GLN A CA 1
ATOM 841 C C . GLN A 1 104 ? 9.890 3.966 -0.842 1.00 97.50 104 GLN A C 1
ATOM 843 O O . GLN A 1 104 ? 10.460 4.197 -1.905 1.00 97.50 104 GLN A O 1
ATOM 848 N N . ALA A 1 105 ? 8.561 4.056 -0.736 1.00 97.75 105 ALA A N 1
ATOM 849 C CA . ALA A 1 105 ? 7.715 4.457 -1.858 1.00 97.75 105 ALA A CA 1
ATOM 850 C C . ALA A 1 105 ? 7.960 5.910 -2.301 1.00 97.75 105 ALA A C 1
ATOM 852 O O . ALA A 1 105 ? 8.024 6.178 -3.499 1.00 97.75 105 ALA A O 1
ATOM 853 N N . LEU A 1 106 ? 8.157 6.833 -1.352 1.00 97.56 106 LEU A N 1
ATOM 854 C CA . LEU A 1 106 ? 8.513 8.227 -1.648 1.00 97.56 106 LEU A CA 1
ATOM 855 C C . LEU A 1 106 ? 9.904 8.336 -2.290 1.00 97.56 106 LEU A C 1
ATOM 857 O O . LEU A 1 106 ? 10.122 9.126 -3.208 1.00 97.56 106 LEU A O 1
ATOM 861 N N . GLU A 1 107 ? 10.859 7.524 -1.836 1.00 96.94 107 GLU A N 1
ATOM 862 C CA . GLU A 1 107 ? 12.181 7.427 -2.462 1.00 96.94 107 GLU A CA 1
ATOM 863 C C . GLU A 1 107 ? 12.090 6.874 -3.889 1.00 96.94 107 GLU A C 1
ATOM 865 O O . GLU A 1 107 ? 12.764 7.383 -4.787 1.00 96.94 107 GLU A O 1
ATOM 870 N N . PHE A 1 108 ? 11.224 5.884 -4.117 1.00 97.25 108 PHE A N 1
ATOM 871 C CA . PHE A 1 108 ? 10.968 5.322 -5.440 1.00 97.25 108 PHE A CA 1
ATOM 872 C C . PHE A 1 108 ? 10.346 6.352 -6.395 1.00 97.25 108 PHE A C 1
ATOM 874 O O . PHE A 1 108 ? 10.841 6.512 -7.512 1.00 97.25 108 PHE A O 1
ATOM 881 N N . GLU A 1 109 ? 9.314 7.085 -5.958 1.00 96.12 109 GLU A N 1
ATOM 882 C CA . GLU A 1 109 ? 8.718 8.198 -6.716 1.00 96.12 109 GLU A CA 1
ATOM 883 C C . GLU A 1 109 ? 9.788 9.224 -7.111 1.00 96.12 109 GLU A C 1
ATOM 885 O O . GLU A 1 109 ? 9.916 9.572 -8.285 1.00 96.12 109 GLU A O 1
ATOM 890 N N . SER A 1 110 ? 10.593 9.662 -6.139 1.00 94.56 110 SER A N 1
ATOM 891 C CA . SER A 1 110 ? 11.658 10.648 -6.344 1.00 94.56 110 SER A CA 1
ATOM 892 C C . SER A 1 110 ? 12.730 10.161 -7.326 1.00 94.56 110 SER A C 1
ATOM 894 O O . SER A 1 110 ? 13.220 10.928 -8.157 1.00 94.56 110 SER A O 1
ATOM 896 N N . ARG A 1 111 ? 13.091 8.872 -7.269 1.00 94.94 111 ARG A N 1
ATOM 897 C CA . ARG A 1 111 ? 14.104 8.275 -8.151 1.00 94.94 111 ARG A CA 1
ATOM 898 C C . ARG A 1 111 ? 13.636 8.175 -9.598 1.00 94.94 111 ARG A C 1
ATOM 900 O O . ARG A 1 111 ? 14.458 8.337 -10.497 1.00 94.94 111 ARG A O 1
ATOM 907 N N . TYR A 1 112 ? 12.357 7.891 -9.830 1.00 94.81 112 TYR A N 1
ATOM 908 C CA . TYR A 1 112 ? 11.815 7.559 -11.150 1.00 94.81 112 TYR A CA 1
ATOM 909 C C . TYR A 1 112 ? 10.974 8.673 -11.772 1.00 94.81 112 TYR A C 1
ATOM 911 O O . TYR A 1 112 ? 9.891 8.442 -12.320 1.00 94.81 112 TYR A O 1
ATOM 919 N N . ASP A 1 113 ? 11.533 9.883 -11.784 1.00 84.62 113 ASP A N 1
ATOM 920 C CA . ASP A 1 113 ? 10.980 10.985 -12.562 1.00 84.62 113 ASP A CA 1
ATOM 921 C C . ASP A 1 113 ? 11.009 10.708 -14.088 1.00 84.62 113 ASP A C 1
ATOM 923 O O . ASP A 1 113 ? 11.529 9.699 -14.593 1.00 84.62 113 ASP A O 1
ATOM 927 N N . GLN A 1 114 ? 10.430 11.618 -14.874 1.00 76.81 114 GLN A N 1
ATOM 928 C CA . GLN A 1 114 ? 10.300 11.456 -16.330 1.00 76.81 114 GLN A CA 1
ATOM 929 C C . GLN A 1 114 ? 11.641 11.358 -17.081 1.00 76.81 114 GLN A C 1
ATOM 931 O O . GLN A 1 114 ? 11.672 10.885 -18.218 1.00 76.81 114 GLN A O 1
ATOM 936 N N . SER A 1 115 ? 12.745 11.781 -16.469 1.00 81.31 115 SER A N 1
ATOM 937 C CA . SER A 1 115 ? 14.076 11.843 -17.077 1.00 81.31 115 SER A CA 1
ATOM 938 C C . SER A 1 115 ? 15.056 10.796 -16.539 1.00 81.31 115 SER A C 1
ATOM 940 O O . SER A 1 115 ? 16.085 10.548 -17.171 1.00 81.31 115 SER A O 1
ATOM 942 N N . ALA A 1 116 ? 14.727 10.145 -15.422 1.00 86.69 116 ALA A N 1
ATOM 943 C CA . ALA A 1 116 ? 15.607 9.207 -14.742 1.00 86.69 116 ALA A CA 1
ATOM 944 C C . ALA A 1 116 ? 16.044 8.015 -15.625 1.00 86.69 116 ALA A C 1
ATOM 946 O O . ALA A 1 116 ? 15.249 7.504 -16.431 1.00 86.69 116 ALA A O 1
ATOM 947 N N . PRO A 1 117 ? 17.294 7.534 -15.486 1.00 90.12 117 PRO A N 1
ATOM 948 C CA . PRO A 1 117 ? 17.716 6.283 -16.103 1.00 90.12 117 PRO A CA 1
ATOM 949 C C . PRO A 1 117 ? 16.941 5.105 -15.497 1.00 90.12 117 PRO A C 1
ATOM 951 O O . PRO A 1 117 ? 16.681 5.076 -14.299 1.00 90.12 117 PRO A O 1
ATOM 954 N N . LEU A 1 118 ? 16.589 4.117 -16.324 1.00 94.06 118 LEU A N 1
ATOM 955 C CA . LEU A 1 118 ? 15.790 2.958 -15.900 1.00 94.06 118 LEU A CA 1
ATOM 956 C C . LEU A 1 118 ? 16.629 1.688 -15.687 1.00 94.06 118 LEU A C 1
ATOM 958 O O . LEU A 1 118 ? 16.085 0.592 -15.585 1.00 94.06 118 LEU A O 1
ATOM 962 N N . THR A 1 119 ? 17.957 1.813 -15.629 1.00 92.44 119 THR A N 1
ATOM 963 C CA . THR A 1 119 ? 18.882 0.669 -15.544 1.00 92.44 119 THR A CA 1
ATOM 964 C C . THR A 1 119 ? 18.634 -0.219 -14.329 1.00 92.44 119 THR A C 1
ATOM 966 O O . THR A 1 119 ? 18.778 -1.433 -14.439 1.00 92.44 119 THR A O 1
ATOM 969 N N . ASP A 1 120 ? 18.204 0.372 -13.215 1.00 94.62 120 ASP A N 1
ATOM 970 C CA . ASP A 1 120 ? 17.973 -0.335 -11.952 1.00 94.62 120 ASP A CA 1
ATOM 971 C C . ASP A 1 120 ? 16.482 -0.598 -11.679 1.00 94.62 120 ASP A C 1
ATOM 973 O O . ASP A 1 120 ? 16.137 -1.196 -10.661 1.00 94.62 120 ASP A O 1
ATOM 977 N N . LEU A 1 121 ? 15.589 -0.210 -12.603 1.00 96.25 121 LEU A N 1
ATOM 978 C CA . LEU A 1 121 ? 14.137 -0.210 -12.386 1.00 96.25 121 LEU A CA 1
ATOM 979 C C . LEU A 1 121 ? 13.605 -1.586 -11.987 1.00 96.25 121 LEU A C 1
ATOM 981 O O . LEU A 1 121 ? 12.761 -1.691 -11.105 1.00 96.25 121 LEU A O 1
ATOM 985 N N . ALA A 1 122 ? 14.107 -2.648 -12.615 1.00 95.88 122 ALA A N 1
ATOM 986 C CA . ALA A 1 122 ? 13.686 -4.007 -12.294 1.00 95.88 122 ALA A CA 1
ATOM 987 C C . ALA A 1 122 ? 14.067 -4.420 -10.861 1.00 95.88 122 ALA A C 1
ATOM 989 O O . ALA A 1 122 ? 13.275 -5.072 -10.184 1.00 95.88 122 ALA A O 1
ATOM 990 N N . ALA A 1 123 ? 15.265 -4.042 -10.404 1.00 96.19 123 ALA A N 1
ATOM 991 C CA . ALA A 1 123 ? 15.734 -4.359 -9.060 1.00 96.19 123 ALA A CA 1
ATOM 992 C C . ALA A 1 123 ? 14.941 -3.571 -8.012 1.00 96.19 123 ALA A C 1
ATOM 994 O O . ALA A 1 123 ? 14.426 -4.160 -7.064 1.00 96.19 123 ALA A O 1
ATOM 995 N N . ASP A 1 124 ? 14.752 -2.272 -8.241 1.00 97.31 124 ASP A N 1
ATOM 996 C CA . ASP A 1 124 ? 14.011 -1.414 -7.317 1.00 97.31 124 ASP A CA 1
ATOM 997 C C . ASP A 1 124 ? 12.527 -1.787 -7.234 1.00 97.31 124 ASP A C 1
ATOM 999 O O . ASP A 1 124 ? 11.948 -1.757 -6.154 1.00 97.31 124 ASP A O 1
ATOM 1003 N N . LEU A 1 125 ? 11.898 -2.176 -8.351 1.00 97.56 125 LEU A N 1
ATOM 1004 C CA . LEU A 1 125 ? 10.519 -2.679 -8.344 1.00 97.56 125 LEU A CA 1
ATOM 1005 C C . LEU A 1 125 ? 10.391 -3.983 -7.552 1.00 97.56 125 LEU A C 1
ATOM 1007 O O . LEU A 1 125 ? 9.374 -4.191 -6.894 1.00 97.56 125 LEU A O 1
ATOM 1011 N N . SER A 1 126 ? 11.404 -4.854 -7.606 1.00 97.00 126 SER A N 1
ATOM 1012 C CA . SER A 1 126 ? 11.431 -6.079 -6.803 1.00 97.00 126 SER A CA 1
ATOM 1013 C C . SER A 1 126 ? 11.524 -5.756 -5.313 1.00 97.00 126 SER A C 1
ATOM 1015 O O . SER A 1 126 ? 10.755 -6.294 -4.523 1.00 97.00 126 SER A O 1
ATOM 1017 N N . GLU A 1 127 ? 12.423 -4.846 -4.934 1.00 97.62 127 GLU A N 1
ATOM 1018 C CA . GLU A 1 127 ? 12.590 -4.420 -3.541 1.00 97.62 127 GLU A CA 1
ATOM 1019 C C . GLU A 1 127 ? 11.327 -3.727 -3.008 1.00 97.62 127 GLU A C 1
ATOM 1021 O O . GLU A 1 127 ? 10.855 -4.028 -1.911 1.00 97.62 127 GLU A O 1
ATOM 1026 N N . LEU A 1 128 ? 10.728 -2.847 -3.813 1.00 98.06 128 LEU A N 1
ATOM 1027 C CA . LEU A 1 128 ? 9.472 -2.183 -3.486 1.00 98.06 128 LEU A CA 1
ATOM 1028 C C . LEU A 1 128 ? 8.333 -3.198 -3.307 1.00 98.06 128 L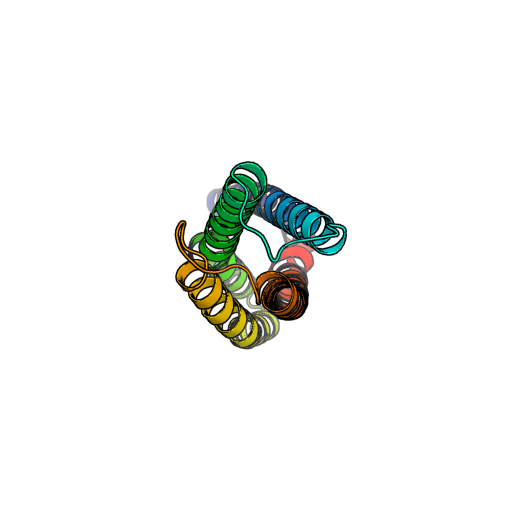EU A C 1
ATOM 1030 O O . LEU A 1 128 ? 7.548 -3.075 -2.369 1.00 98.06 128 LEU A O 1
ATOM 1034 N N . ALA A 1 129 ? 8.241 -4.217 -4.167 1.00 97.62 129 ALA A N 1
ATOM 1035 C CA . ALA A 1 129 ? 7.212 -5.252 -4.064 1.00 97.62 129 ALA A CA 1
ATOM 1036 C C . ALA A 1 129 ? 7.320 -6.064 -2.762 1.00 97.62 129 ALA A C 1
ATOM 1038 O O . ALA A 1 129 ? 6.300 -6.349 -2.134 1.00 97.62 129 ALA A O 1
ATOM 1039 N N . GLU A 1 130 ? 8.533 -6.411 -2.324 1.00 97.38 130 GLU A N 1
ATOM 1040 C CA . GLU A 1 130 ? 8.761 -7.126 -1.060 1.00 97.38 130 GLU A CA 1
ATOM 1041 C C . GLU A 1 130 ? 8.340 -6.291 0.157 1.00 97.38 130 GLU A C 1
ATOM 1043 O O . GLU A 1 130 ? 7.652 -6.776 1.067 1.00 97.38 130 GLU A O 1
ATOM 1048 N N . THR A 1 131 ? 8.690 -5.007 0.157 1.00 97.25 131 THR A N 1
ATOM 1049 C CA . THR A 1 131 ? 8.282 -4.085 1.217 1.00 97.25 131 THR A CA 1
ATOM 1050 C C . THR A 1 131 ? 6.774 -3.856 1.221 1.00 97.25 131 THR A C 1
ATOM 1052 O O . THR A 1 131 ? 6.151 -3.865 2.287 1.00 97.25 131 THR A O 1
ATOM 1055 N N . LEU A 1 132 ? 6.154 -3.707 0.047 1.00 98.12 132 LEU A N 1
ATOM 1056 C CA . LEU A 1 132 ? 4.703 -3.579 -0.073 1.00 98.12 132 LEU A CA 1
ATOM 1057 C C . LEU A 1 132 ? 3.977 -4.851 0.377 1.00 98.12 132 LEU A C 1
ATOM 1059 O O . LEU A 1 132 ? 2.955 -4.747 1.042 1.00 98.12 132 LEU A O 1
ATOM 1063 N N . ALA A 1 133 ? 4.519 -6.045 0.138 1.00 97.94 133 ALA A N 1
ATOM 1064 C CA . ALA A 1 133 ? 3.936 -7.280 0.668 1.00 97.94 133 ALA A CA 1
ATOM 1065 C C . ALA A 1 133 ? 3.910 -7.297 2.210 1.00 97.94 133 ALA A C 1
ATOM 1067 O O . ALA A 1 133 ? 2.917 -7.698 2.829 1.00 97.94 133 ALA A O 1
ATOM 1068 N N . SER A 1 134 ? 4.980 -6.803 2.843 1.00 97.81 134 SER A N 1
ATOM 1069 C CA . SER A 1 134 ? 5.037 -6.639 4.303 1.00 97.81 134 SER A CA 1
ATOM 1070 C C . SER A 1 134 ? 4.026 -5.602 4.795 1.00 97.81 134 SER A C 1
ATOM 1072 O O . SER A 1 134 ? 3.357 -5.819 5.808 1.00 97.81 134 SER A O 1
ATOM 1074 N N . ARG A 1 135 ? 3.868 -4.498 4.055 1.00 98.38 135 ARG A N 1
ATOM 1075 C CA . ARG A 1 135 ? 2.844 -3.481 4.309 1.00 98.38 135 ARG A CA 1
ATOM 1076 C C . ARG A 1 135 ? 1.434 -4.067 4.223 1.00 98.38 135 ARG A C 1
ATOM 1078 O O . ARG A 1 135 ? 0.676 -3.897 5.169 1.00 98.38 135 ARG A O 1
ATOM 1085 N N . PHE A 1 136 ? 1.100 -4.788 3.154 1.00 98.50 136 PHE A N 1
ATOM 1086 C CA . PHE A 1 136 ? -0.230 -5.378 2.967 1.00 98.50 136 PHE A CA 1
ATOM 1087 C C . PHE A 1 136 ? -0.578 -6.334 4.105 1.00 98.50 136 PHE A C 1
ATOM 1089 O O . PHE A 1 136 ? -1.668 -6.258 4.658 1.00 98.50 136 PHE A O 1
ATOM 1096 N N . THR A 1 137 ? 0.387 -7.146 4.545 1.00 98.38 137 THR A N 1
ATOM 1097 C CA . THR A 1 137 ? 0.212 -8.027 5.710 1.00 98.38 137 THR A CA 1
ATOM 1098 C C . THR A 1 137 ? -0.093 -7.234 6.987 1.00 98.38 137 THR A C 1
ATOM 1100 O O . THR A 1 137 ? -0.944 -7.630 7.784 1.00 98.38 137 THR A O 1
ATOM 1103 N N . ALA A 1 138 ? 0.592 -6.107 7.199 1.00 98.38 138 ALA A N 1
ATOM 1104 C CA . ALA A 1 138 ? 0.348 -5.240 8.348 1.00 98.38 138 ALA A CA 1
ATOM 1105 C C . ALA A 1 138 ? -1.033 -4.566 8.280 1.00 98.38 138 ALA A C 1
ATOM 1107 O O . ALA A 1 138 ? -1.726 -4.490 9.293 1.00 98.38 138 ALA A O 1
ATOM 1108 N N . GLU A 1 139 ? -1.449 -4.110 7.101 1.00 98.50 139 GLU A N 1
ATOM 1109 C CA . GLU A 1 139 ? -2.765 -3.509 6.872 1.00 98.50 139 GLU A CA 1
ATOM 1110 C C . GLU A 1 139 ? -3.896 -4.533 7.054 1.00 98.50 139 GLU A C 1
ATOM 1112 O O . GLU A 1 139 ? -4.864 -4.239 7.751 1.00 98.50 139 GLU A O 1
ATOM 1117 N N . ASP A 1 140 ? -3.744 -5.752 6.529 1.00 98.38 140 ASP A N 1
ATOM 1118 C CA . ASP A 1 140 ? -4.692 -6.857 6.738 1.00 98.38 140 ASP A CA 1
ATOM 1119 C C . ASP A 1 140 ? -4.840 -7.179 8.223 1.00 98.38 140 ASP A C 1
ATOM 1121 O O . ASP A 1 140 ? -5.948 -7.343 8.737 1.00 98.38 140 ASP A O 1
ATOM 1125 N N . GLN A 1 141 ? -3.721 -7.217 8.950 1.00 97.88 141 GLN A N 1
ATOM 1126 C CA . GLN A 1 141 ? -3.753 -7.426 10.389 1.00 97.88 141 GLN A CA 1
ATOM 1127 C C . GLN A 1 141 ? -4.444 -6.264 11.117 1.00 97.88 141 GLN A C 1
ATOM 1129 O O . GLN A 1 141 ? -5.179 -6.516 12.072 1.00 97.88 141 GLN A O 1
ATOM 1134 N N . MET A 1 142 ? -4.238 -5.011 10.693 1.00 97.19 142 MET A N 1
ATOM 1135 C CA . MET A 1 142 ? -4.950 -3.864 11.263 1.00 97.19 142 MET A CA 1
ATOM 1136 C C . MET A 1 142 ? -6.459 -3.977 11.043 1.00 97.19 142 MET A C 1
ATOM 1138 O O . MET A 1 142 ? -7.196 -3.880 12.021 1.00 97.19 142 MET A O 1
ATOM 1142 N N . ILE A 1 143 ? -6.910 -4.225 9.810 1.00 96.62 143 ILE A N 1
ATOM 1143 C CA . ILE A 1 143 ? -8.336 -4.395 9.479 1.00 96.62 143 ILE A CA 1
ATOM 1144 C C . ILE A 1 143 ? -8.929 -5.540 10.308 1.00 96.62 143 ILE A C 1
ATOM 1146 O O . ILE A 1 143 ? -9.929 -5.359 11.003 1.00 96.62 143 ILE A O 1
ATOM 1150 N N . SER A 1 144 ? -8.249 -6.684 10.355 1.00 95.69 144 SER A N 1
ATOM 1151 C CA . SER A 1 144 ? -8.740 -7.859 11.073 1.00 95.69 144 SER A CA 1
ATOM 1152 C C . SER A 1 144 ? -8.980 -7.595 12.566 1.00 95.69 144 SER A C 1
ATOM 1154 O O . SER A 1 144 ? -10.034 -7.942 13.103 1.00 95.69 144 SER A O 1
ATOM 1156 N N . ILE A 1 145 ? -8.017 -6.973 13.258 1.00 94.81 145 ILE A N 1
ATOM 1157 C CA . ILE A 1 145 ? -8.088 -6.821 14.721 1.00 94.81 145 ILE A CA 1
ATOM 1158 C C . ILE A 1 145 ? -8.840 -5.564 15.173 1.00 94.81 145 ILE A C 1
ATOM 1160 O O . ILE A 1 145 ? -9.313 -5.536 16.307 1.00 94.81 145 ILE A O 1
ATOM 1164 N N . LEU A 1 146 ? -8.913 -4.523 14.337 1.00 94.06 146 LEU A N 1
ATOM 1165 C CA . LEU A 1 146 ? -9.534 -3.240 14.692 1.00 94.06 146 LEU A CA 1
ATOM 1166 C C . LEU A 1 146 ? -10.925 -3.043 14.093 1.00 94.06 146 LEU A C 1
ATOM 1168 O O . LEU A 1 146 ? -11.626 -2.152 14.553 1.00 94.06 146 LEU A O 1
ATOM 1172 N N . HIS A 1 147 ? -11.305 -3.834 13.091 1.00 92.19 147 HIS A N 1
ATOM 1173 C CA . HIS A 1 147 ? -12.550 -3.638 12.359 1.00 92.19 147 HIS A CA 1
ATOM 1174 C C . HIS A 1 147 ? -13.364 -4.932 12.258 1.00 92.19 147 HIS A C 1
ATOM 1176 O O . HIS A 1 147 ? -14.468 -5.019 12.806 1.00 92.19 147 HIS A O 1
ATOM 1182 N N . ASP A 1 148 ? -12.799 -5.990 11.668 1.00 90.56 148 ASP A N 1
ATOM 1183 C CA . ASP A 1 148 ? -13.524 -7.255 11.467 1.00 90.56 148 ASP A CA 1
ATOM 1184 C C . ASP A 1 148 ? -13.924 -7.902 12.797 1.00 90.56 148 ASP A C 1
ATOM 1186 O O . ASP A 1 148 ? -15.045 -8.393 12.965 1.00 90.56 148 ASP A O 1
ATOM 1190 N N . ALA A 1 149 ? -13.027 -7.847 13.786 1.00 87.94 149 ALA A N 1
ATOM 1191 C CA . ALA A 1 149 ? -13.270 -8.342 15.139 1.00 87.94 149 ALA A CA 1
ATOM 1192 C C . ALA A 1 149 ? -14.476 -7.671 15.826 1.00 87.94 149 ALA A C 1
ATOM 1194 O O . ALA A 1 149 ? -15.044 -8.231 16.772 1.00 87.94 149 ALA A O 1
ATOM 1195 N N . HIS A 1 150 ? -14.882 -6.482 15.374 1.00 85.19 150 HIS A N 1
ATOM 1196 C CA . HIS A 1 150 ? -15.991 -5.721 15.946 1.00 85.19 150 HIS A CA 1
ATOM 1197 C C . HIS A 1 150 ? -17.278 -5.834 15.116 1.00 85.19 150 HIS A C 1
ATOM 1199 O O . HIS A 1 150 ? -18.342 -5.506 15.640 1.00 85.19 150 HIS A O 1
ATOM 1205 N N . LEU A 1 151 ? -17.246 -6.409 13.904 1.00 78.81 151 LEU A N 1
ATOM 1206 C CA . LEU A 1 151 ? -18.428 -6.611 13.044 1.00 78.81 151 LEU A CA 1
ATOM 1207 C C . LEU A 1 151 ? -19.573 -7.343 13.760 1.00 78.81 151 LEU A C 1
ATOM 1209 O O . LEU A 1 151 ? -20.713 -6.885 13.735 1.00 78.81 151 LEU A O 1
ATOM 1213 N N . ALA A 1 152 ? -19.278 -8.428 14.483 1.00 66.19 152 ALA A N 1
ATOM 1214 C CA . ALA A 1 152 ? -20.297 -9.173 15.233 1.00 66.19 152 ALA A CA 1
ATOM 1215 C C . ALA A 1 152 ? -20.928 -8.354 16.378 1.00 66.19 152 ALA A C 1
ATOM 1217 O O . ALA A 1 152 ? -22.068 -8.605 16.763 1.00 66.19 152 ALA A O 1
ATOM 1218 N N . ARG A 1 153 ? -20.196 -7.366 16.914 1.00 63.66 153 ARG A N 1
ATOM 1219 C CA . ARG A 1 153 ? -20.671 -6.436 17.951 1.00 63.66 153 ARG A CA 1
ATOM 1220 C C . ARG A 1 153 ? -21.430 -5.243 17.363 1.00 63.66 153 ARG A C 1
ATOM 1222 O O . ARG A 1 153 ? -22.154 -4.588 18.099 1.00 63.66 153 ARG A O 1
ATOM 1229 N N . LYS A 1 154 ? -21.272 -4.955 16.064 1.00 66.38 154 LYS A N 1
ATOM 1230 C CA . LYS A 1 154 ? -22.058 -3.945 15.334 1.00 66.38 154 LYS A CA 1
ATOM 1231 C C . LYS A 1 154 ? -23.474 -4.444 15.022 1.00 66.38 154 LYS A C 1
ATOM 1233 O O . LYS A 1 154 ? -24.395 -3.643 14.954 1.00 66.38 154 LYS A O 1
ATOM 1238 N 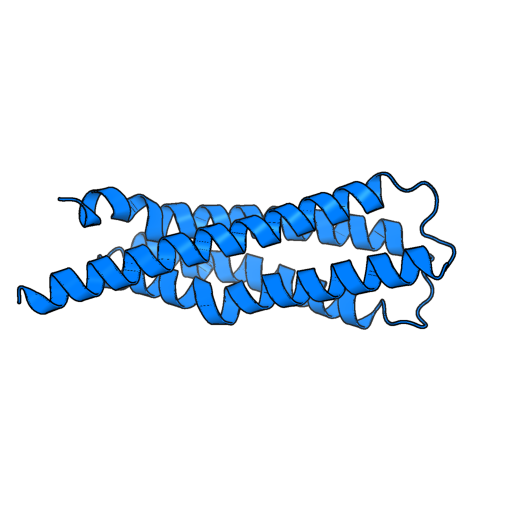N . THR A 1 155 ? -23.658 -5.751 14.825 1.00 57.69 155 THR A N 1
ATOM 1239 C CA . THR A 1 155 ? -24.931 -6.345 14.368 1.00 57.69 155 THR A CA 1
ATOM 1240 C C . THR A 1 155 ? -25.838 -6.910 15.469 1.00 57.69 155 THR A C 1
ATOM 1242 O O . THR A 1 155 ? -26.910 -7.417 15.137 1.00 57.69 155 THR A O 1
ATOM 1245 N N . GLY A 1 156 ? -25.416 -6.887 16.738 1.00 49.12 156 GLY A N 1
ATOM 1246 C CA . GLY A 1 156 ? -26.159 -7.451 17.877 1.00 49.12 156 GLY A CA 1
ATOM 1247 C C . GLY A 1 156 ? -26.605 -6.389 18.865 1.00 49.12 156 GLY A C 1
ATOM 1248 O O . GLY A 1 156 ? -27.833 -6.261 19.060 1.00 49.12 156 GLY A O 1
#

Secondary structure (DSSP, 8-state):
-HHHHHHHHHHHHHHHHHHHHHHHHHHHHHHHHHHHHT-S--SS--HHHHHHHHHHHHHHHHHHHHIIIIIHHHHHHHHHHTT-HHHHHHHHHHHHHHHHHHHHHHHHHHHT-TT---TTHHHHHHHHHHHHHHHHHHHHHHHIIIIIHHHHHH--